Protein AF-A0AAJ0MN56-F1 (afdb_monomer_lite)

Secondary structure (DSSP, 8-state):
---HHHHHHHHHHHTSTT--HHHHHHHHHHH-TTS---HHHHHHHHHHHHHHHTTTS-HHHHHHHHHHHTT-EEEEEEPSS-TT-EEEEEEE-HHHHHHHHH-HHHHHHHHHHTT-TT-----

pLDDT: mean 82.94, std 9.8, range [51.16, 93.69]

Structure (mmCIF, N/CA/C/O backbone):
data_AF-A0AAJ0MN56-F1
#
_entry.id   AF-A0AAJ0MN56-F1
#
loop_
_atom_site.group_PDB
_atom_site.id
_atom_site.type_symbol
_atom_site.label_atom_id
_atom_site.label_alt_id
_atom_site.label_comp_id
_atom_site.label_asym_id
_atom_site.label_entity_id
_atom_site.label_seq_id
_atom_site.pdbx_PDB_ins_code
_atom_site.Cartn_x
_atom_site.Cartn_y
_atom_site.Cartn_z
_atom_site.occupancy
_atom_site.B_iso_or_equiv
_atom_site.auth_seq_id
_atom_site.auth_comp_id
_atom_site.auth_asym_id
_atom_site.auth_atom_id
_atom_site.pdbx_PDB_model_num
ATOM 1 N N . LYS A 1 1 ? 16.558 4.739 -25.122 1.00 63.81 1 LYS A N 1
ATOM 2 C CA . LYS A 1 1 ? 15.157 5.151 -24.831 1.00 63.81 1 LYS A CA 1
ATOM 3 C C . LYS A 1 1 ? 14.256 3.996 -25.261 1.00 63.81 1 LYS A C 1
ATOM 5 O O . LYS A 1 1 ? 14.382 3.575 -26.401 1.00 63.81 1 LYS A O 1
ATOM 10 N N . ILE A 1 2 ? 13.450 3.431 -24.359 1.00 76.94 2 ILE A N 1
ATOM 11 C CA . ILE A 1 2 ? 12.607 2.254 -24.650 1.00 76.94 2 ILE A CA 1
ATOM 12 C C . ILE A 1 2 ? 11.572 2.621 -25.724 1.00 76.94 2 ILE A C 1
ATOM 14 O O . ILE A 1 2 ? 11.018 3.723 -25.681 1.00 76.94 2 ILE A O 1
ATOM 18 N N . LYS A 1 3 ? 11.329 1.721 -26.687 1.00 85.38 3 LYS A N 1
ATOM 19 C CA . LYS A 1 3 ? 10.295 1.907 -27.718 1.00 85.38 3 LYS A CA 1
ATOM 20 C C . LYS A 1 3 ? 8.909 2.023 -27.071 1.00 85.38 3 LYS A C 1
ATOM 22 O O . LYS A 1 3 ? 8.611 1.341 -26.093 1.00 85.38 3 LYS A O 1
ATOM 27 N N . LEU A 1 4 ? 8.047 2.870 -27.635 1.00 86.75 4 LEU A N 1
ATOM 28 C CA . LEU A 1 4 ? 6.716 3.148 -27.079 1.00 86.75 4 LEU A CA 1
ATOM 29 C C . LEU A 1 4 ? 5.841 1.886 -26.969 1.00 86.75 4 LEU A C 1
ATOM 31 O O . LEU A 1 4 ? 5.088 1.740 -26.012 1.00 86.75 4 LEU A O 1
ATOM 35 N N . GLU A 1 5 ? 5.967 0.966 -27.922 1.00 88.31 5 GLU A N 1
ATOM 36 C CA . GLU A 1 5 ? 5.232 -0.306 -27.956 1.00 88.31 5 GLU A CA 1
ATOM 37 C C . GLU A 1 5 ? 5.578 -1.203 -26.764 1.00 88.31 5 GLU A C 1
ATOM 39 O O . GLU A 1 5 ? 4.684 -1.688 -26.071 1.00 88.31 5 GLU A O 1
ATOM 44 N N . ILE A 1 6 ? 6.871 -1.323 -26.451 1.00 86.81 6 ILE A N 1
ATOM 45 C CA . ILE A 1 6 ? 7.368 -2.069 -25.290 1.00 86.81 6 ILE A CA 1
ATOM 46 C C . ILE A 1 6 ? 6.852 -1.434 -23.995 1.00 86.81 6 ILE A C 1
ATOM 48 O O . ILE A 1 6 ? 6.374 -2.135 -23.106 1.00 86.81 6 ILE A O 1
ATOM 52 N N . PHE A 1 7 ? 6.885 -0.099 -23.897 1.00 89.06 7 PHE A N 1
ATOM 53 C CA . PHE A 1 7 ? 6.337 0.605 -22.736 1.00 89.06 7 PHE A CA 1
ATOM 54 C C . PHE A 1 7 ? 4.842 0.312 -22.544 1.00 89.06 7 PHE A C 1
ATOM 56 O O . PHE A 1 7 ? 4.423 0.007 -21.430 1.00 89.06 7 PHE A O 1
ATOM 63 N N . ARG A 1 8 ? 4.044 0.357 -23.620 1.00 90.44 8 ARG A N 1
ATOM 64 C CA . ARG A 1 8 ? 2.606 0.039 -23.571 1.00 90.44 8 ARG A CA 1
ATOM 65 C C . ARG A 1 8 ? 2.351 -1.403 -23.141 1.00 90.44 8 ARG A C 1
ATOM 67 O O . ARG A 1 8 ? 1.427 -1.638 -22.365 1.00 90.44 8 ARG A O 1
ATOM 74 N N . LYS A 1 9 ? 3.166 -2.357 -23.605 1.00 90.31 9 LYS A N 1
ATOM 75 C CA . LYS A 1 9 ? 3.069 -3.751 -23.153 1.00 90.31 9 LYS A CA 1
ATOM 76 C C . LYS A 1 9 ? 3.350 -3.853 -21.654 1.00 90.31 9 LYS A C 1
ATOM 78 O O . LYS A 1 9 ? 2.532 -4.416 -20.936 1.00 90.31 9 LYS A O 1
ATOM 83 N N . ILE A 1 10 ? 4.440 -3.246 -21.174 1.00 88.94 10 ILE A N 1
ATOM 84 C CA . ILE A 1 10 ? 4.783 -3.228 -19.743 1.00 88.94 10 ILE A CA 1
ATOM 85 C C . ILE A 1 10 ? 3.653 -2.609 -18.916 1.00 88.94 10 ILE A C 1
ATOM 87 O O . ILE A 1 10 ? 3.309 -3.163 -17.876 1.00 88.94 10 ILE A O 1
ATOM 91 N N . ASP A 1 11 ? 3.069 -1.498 -19.364 1.00 90.31 11 ASP A N 1
ATOM 92 C CA . ASP A 1 11 ? 1.966 -0.823 -18.673 1.00 90.31 11 ASP A CA 1
ATOM 93 C C . ASP A 1 11 ? 0.720 -1.708 -18.573 1.00 90.31 11 ASP A C 1
ATOM 95 O O . ASP A 1 11 ? 0.195 -1.925 -17.483 1.00 90.31 11 ASP A O 1
ATOM 99 N N . ASN A 1 12 ? 0.300 -2.317 -19.683 1.00 90.62 12 ASN A N 1
ATOM 100 C CA . ASN A 1 12 ? -0.851 -3.217 -19.689 1.00 90.62 12 ASN A CA 1
ATOM 101 C C . ASN A 1 12 ? -0.645 -4.447 -18.802 1.00 90.62 12 ASN A C 1
ATOM 103 O O . ASN A 1 12 ? -1.536 -4.781 -18.026 1.00 90.62 12 ASN A O 1
ATOM 107 N N . THR A 1 13 ? 0.523 -5.089 -18.866 1.00 89.94 13 THR A N 1
ATOM 108 C CA . THR A 1 13 ? 0.823 -6.249 -18.015 1.00 89.94 13 THR A CA 1
ATOM 109 C C . THR A 1 13 ? 0.962 -5.843 -16.543 1.00 89.94 13 THR A C 1
ATOM 111 O O . THR A 1 13 ? 0.571 -6.596 -15.657 1.00 89.94 13 THR A O 1
ATOM 114 N N . SER A 1 14 ? 1.466 -4.636 -16.256 1.00 86.38 14 SER A N 1
ATOM 115 C CA . SER A 1 14 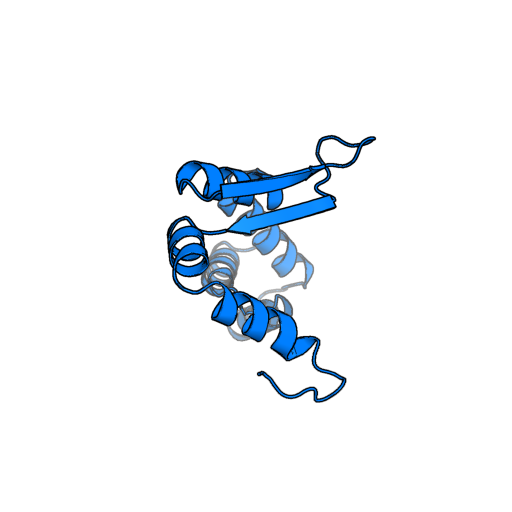? 1.633 -4.129 -14.883 1.00 86.38 14 SER A CA 1
ATOM 116 C C . SER A 1 14 ? 0.318 -3.791 -14.176 1.00 86.38 14 SER A C 1
ATOM 118 O O . SER A 1 14 ? 0.350 -3.578 -12.967 1.00 86.38 14 SER A O 1
ATOM 120 N N . LYS A 1 15 ? -0.817 -3.743 -14.888 1.00 86.00 15 LYS A N 1
ATOM 121 C CA . LYS A 1 15 ? -2.157 -3.607 -14.283 1.00 86.00 15 LYS A CA 1
ATOM 122 C C . LYS A 1 15 ? -2.581 -4.850 -13.496 1.00 86.00 15 LYS A C 1
ATOM 124 O O . LYS A 1 15 ? -3.519 -4.776 -12.714 1.00 86.00 15 LYS A O 1
ATOM 129 N N . LEU A 1 16 ? -1.922 -5.986 -13.722 1.00 86.62 16 LEU A N 1
ATOM 130 C CA . LEU A 1 16 ? -2.157 -7.220 -12.985 1.00 86.62 16 LEU A CA 1
ATOM 131 C C . LEU A 1 16 ? -1.247 -7.235 -11.751 1.00 86.62 16 LEU A C 1
ATOM 133 O O . LEU A 1 16 ? -0.037 -7.445 -11.861 1.00 86.62 16 LEU A O 1
ATOM 137 N N . ASP A 1 17 ? -1.835 -7.008 -10.574 1.00 76.31 17 ASP A N 1
ATOM 138 C CA . ASP A 1 17 ? -1.100 -6.829 -9.312 1.00 76.31 17 ASP A CA 1
ATOM 139 C C . ASP A 1 17 ? -0.260 -8.050 -8.904 1.00 76.31 17 ASP A C 1
ATOM 141 O O . ASP A 1 17 ? 0.751 -7.914 -8.213 1.00 76.31 17 ASP A O 1
ATOM 145 N N . THR A 1 18 ? -0.639 -9.242 -9.366 1.00 87.88 18 THR A N 1
ATOM 146 C CA . THR A 1 18 ? 0.033 -10.510 -9.054 1.00 87.88 18 THR A CA 1
ATOM 147 C C . THR A 1 18 ? 1.296 -10.757 -9.876 1.00 87.88 18 THR A C 1
ATOM 149 O O . THR A 1 18 ? 2.143 -11.543 -9.453 1.00 87.88 18 THR A O 1
ATOM 152 N N . ILE A 1 19 ? 1.462 -10.085 -11.021 1.00 88.81 19 ILE A N 1
ATOM 153 C CA . ILE A 1 19 ? 2.551 -10.394 -11.950 1.00 88.81 19 ILE A CA 1
ATOM 154 C C . ILE A 1 19 ? 3.868 -9.784 -11.468 1.00 88.81 19 ILE A C 1
ATOM 156 O O . ILE A 1 19 ? 4.030 -8.566 -11.284 1.00 88.81 19 ILE A O 1
ATOM 160 N N . GLN A 1 20 ? 4.878 -10.631 -11.338 1.00 87.25 20 GLN A N 1
ATOM 161 C CA . GLN A 1 20 ? 6.227 -10.232 -10.983 1.00 87.25 20 GLN A CA 1
ATOM 162 C C . GLN A 1 20 ? 6.959 -9.601 -12.166 1.00 87.25 20 GLN A C 1
ATOM 164 O O . GLN A 1 20 ? 6.751 -9.903 -13.335 1.00 87.25 20 GLN A O 1
ATOM 169 N N . ILE A 1 21 ? 7.914 -8.723 -11.870 1.00 87.31 21 ILE A N 1
ATOM 170 C CA . ILE A 1 21 ? 8.701 -8.040 -12.906 1.00 87.31 21 ILE A CA 1
ATOM 171 C C . ILE A 1 21 ? 9.506 -9.000 -13.793 1.00 87.31 21 ILE A C 1
ATOM 173 O O . ILE A 1 21 ? 9.780 -8.685 -14.950 1.00 87.31 21 ILE A O 1
ATOM 177 N N . ARG A 1 22 ? 9.876 -10.172 -13.261 1.00 86.69 22 ARG A N 1
ATOM 178 C CA . ARG A 1 22 ? 10.552 -11.228 -14.024 1.00 86.69 22 ARG A CA 1
ATOM 179 C C . ARG A 1 22 ? 9.633 -11.772 -15.115 1.00 86.69 22 ARG A C 1
ATOM 181 O O . ARG A 1 22 ? 10.062 -11.843 -16.255 1.00 86.69 22 ARG A O 1
ATOM 188 N N . GLU A 1 23 ? 8.375 -12.034 -14.781 1.00 90.12 23 GLU A N 1
ATOM 189 C CA . GLU A 1 23 ? 7.354 -12.524 -15.713 1.00 90.12 23 GLU A CA 1
ATOM 190 C C . GLU A 1 23 ? 7.038 -11.476 -16.782 1.00 90.12 23 GLU A C 1
ATOM 192 O O . GLU A 1 23 ? 7.048 -11.792 -17.966 1.00 90.12 23 GLU A O 1
ATOM 197 N N . ILE A 1 24 ? 6.891 -10.200 -16.395 1.00 88.56 24 ILE A N 1
ATOM 198 C CA . ILE A 1 24 ? 6.755 -9.093 -17.362 1.00 88.56 24 ILE A CA 1
ATOM 199 C C . ILE A 1 24 ? 7.948 -9.068 -18.321 1.00 88.56 24 ILE A C 1
ATOM 201 O O . ILE A 1 24 ? 7.776 -8.871 -19.519 1.00 88.56 24 ILE A O 1
ATOM 205 N N . SER A 1 25 ? 9.161 -9.279 -17.803 1.00 87.00 25 SER A N 1
ATOM 206 C CA . SER A 1 25 ? 10.368 -9.283 -18.633 1.00 87.00 25 SER A CA 1
ATOM 207 C C . SER A 1 25 ? 10.398 -10.461 -19.603 1.00 87.00 25 SER A C 1
ATOM 209 O O . SER A 1 25 ? 10.863 -10.290 -20.725 1.00 87.00 25 SER A O 1
ATOM 211 N N . THR A 1 26 ? 9.914 -11.633 -19.188 1.00 89.19 26 THR A N 1
ATOM 212 C CA . THR A 1 26 ? 9.775 -12.809 -20.056 1.00 89.19 26 THR A CA 1
ATOM 213 C C . THR A 1 26 ? 8.777 -12.531 -21.177 1.00 89.19 26 THR A C 1
ATOM 215 O O . THR A 1 26 ? 9.155 -12.616 -22.340 1.00 89.19 26 THR A O 1
ATOM 218 N N . ILE A 1 27 ? 7.572 -12.060 -20.837 1.00 89.25 27 ILE A N 1
ATOM 219 C CA . ILE A 1 27 ? 6.511 -11.726 -21.803 1.00 89.25 27 ILE A CA 1
ATOM 220 C C . ILE A 1 27 ? 7.005 -10.700 -22.834 1.00 89.25 27 ILE A C 1
ATOM 222 O O . ILE A 1 27 ? 6.782 -10.843 -24.031 1.00 89.25 27 ILE A O 1
ATOM 226 N N . VAL A 1 28 ? 7.715 -9.661 -22.387 1.00 88.62 28 VAL A N 1
ATOM 227 C CA . VAL A 1 28 ? 8.253 -8.635 -23.294 1.00 88.62 28 VAL A CA 1
ATOM 228 C C . VAL A 1 28 ? 9.326 -9.202 -24.231 1.00 88.62 28 VAL A C 1
ATOM 230 O O . VAL A 1 28 ? 9.392 -8.781 -25.383 1.00 88.62 28 VAL A O 1
ATOM 233 N N . ARG A 1 29 ? 10.164 -10.146 -23.784 1.00 86.88 29 ARG A N 1
ATOM 234 C CA . ARG A 1 29 ? 11.157 -10.788 -24.666 1.00 86.88 29 ARG A CA 1
ATOM 235 C C . ARG A 1 29 ? 10.510 -11.706 -25.695 1.00 86.88 29 ARG A C 1
ATOM 237 O O . ARG A 1 29 ? 10.989 -11.748 -26.822 1.00 86.88 29 ARG A O 1
ATOM 244 N N . GLU A 1 30 ? 9.460 -12.422 -25.305 1.00 89.19 30 GLU A N 1
ATOM 245 C CA . GLU A 1 30 ? 8.701 -13.299 -26.202 1.00 89.19 30 GLU A CA 1
ATOM 246 C C . GLU A 1 30 ? 7.993 -12.494 -27.297 1.00 89.19 30 GLU A C 1
ATOM 248 O O . GLU A 1 30 ? 8.099 -12.834 -28.473 1.00 89.19 30 GLU A O 1
ATOM 253 N N . ASP A 1 31 ? 7.355 -11.380 -26.931 1.00 89.44 31 ASP A N 1
ATOM 254 C CA . ASP A 1 31 ? 6.642 -10.518 -27.881 1.00 89.44 31 ASP A CA 1
ATOM 255 C C . ASP A 1 31 ? 7.581 -9.677 -28.767 1.00 89.44 31 ASP A C 1
ATOM 257 O O . ASP A 1 31 ? 7.222 -9.308 -29.886 1.00 89.44 31 ASP A O 1
ATOM 261 N N . PHE A 1 32 ? 8.779 -9.335 -28.274 1.00 88.56 32 PHE A N 1
ATOM 262 C CA . PHE A 1 32 ? 9.732 -8.455 -28.963 1.00 88.56 32 PHE A CA 1
ATOM 263 C C . PHE A 1 32 ? 11.152 -9.059 -29.030 1.00 88.56 32 PHE A C 1
ATOM 265 O O . PHE A 1 32 ? 12.102 -8.455 -28.510 1.00 88.56 32 PHE A O 1
ATOM 272 N N . PRO A 1 33 ? 11.346 -10.203 -29.717 1.00 83.69 33 PRO A N 1
ATOM 273 C CA . PRO A 1 33 ? 12.606 -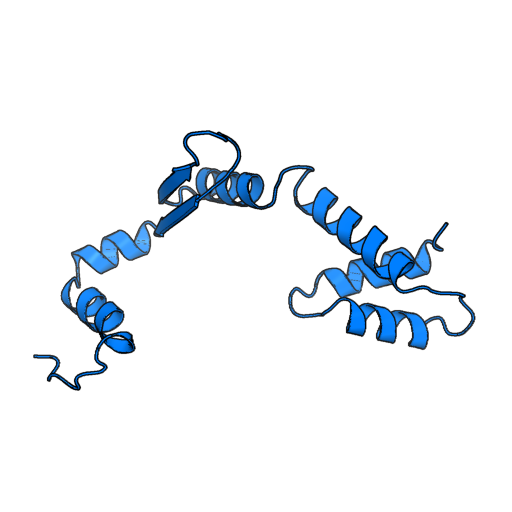10.957 -29.705 1.00 83.69 33 PRO A CA 1
ATOM 274 C C . PRO A 1 33 ? 13.774 -10.220 -30.376 1.00 83.69 33 PRO A C 1
ATOM 276 O O . PRO A 1 33 ? 14.933 -10.448 -30.047 1.00 83.69 33 PRO A O 1
ATOM 279 N N . SER A 1 34 ? 13.485 -9.297 -31.298 1.00 82.38 34 SER A N 1
ATOM 280 C CA . SER A 1 34 ? 14.485 -8.473 -31.989 1.00 82.38 34 SER A CA 1
ATOM 281 C C . SER A 1 34 ? 14.949 -7.257 -31.181 1.00 82.38 34 SER A C 1
ATOM 283 O O . SER A 1 34 ? 15.832 -6.517 -31.619 1.00 82.38 34 SER A O 1
ATOM 285 N N . SER A 1 35 ? 14.346 -7.003 -30.016 1.00 76.50 35 SER A N 1
ATOM 286 C CA . SER A 1 35 ? 14.689 -5.857 -29.181 1.00 76.50 35 SER A CA 1
ATOM 287 C C . SER A 1 35 ? 15.774 -6.210 -28.161 1.00 76.50 35 SER A C 1
ATOM 289 O O . SER A 1 35 ? 15.695 -7.212 -27.455 1.00 76.50 35 SER A O 1
ATOM 291 N N . ILE A 1 36 ? 16.798 -5.358 -28.053 1.00 76.00 36 ILE A N 1
ATOM 292 C CA . ILE A 1 36 ? 17.799 -5.460 -26.986 1.00 76.00 36 ILE A CA 1
ATOM 293 C C . ILE A 1 36 ? 17.146 -4.922 -25.710 1.00 76.00 36 ILE A C 1
ATOM 295 O O . ILE A 1 36 ? 17.060 -3.710 -25.509 1.00 76.00 36 ILE A O 1
ATOM 299 N N . TYR A 1 37 ? 16.624 -5.833 -24.890 1.00 72.69 37 TYR A N 1
ATOM 300 C CA . TYR A 1 37 ? 15.853 -5.513 -23.691 1.00 72.69 37 TYR A CA 1
ATOM 301 C C . TYR A 1 37 ? 16.563 -5.991 -22.425 1.00 72.69 37 TYR A C 1
ATOM 303 O O . TYR A 1 37 ? 16.760 -7.192 -22.213 1.00 72.69 37 TYR A O 1
ATOM 311 N N . THR A 1 38 ? 16.929 -5.050 -21.553 1.00 77.94 38 THR A N 1
ATOM 312 C CA . THR A 1 38 ? 17.563 -5.369 -20.269 1.00 77.94 38 THR A CA 1
ATOM 313 C C . THR A 1 38 ? 16.538 -5.417 -19.139 1.00 77.94 38 THR A C 1
ATOM 315 O O . THR A 1 38 ? 15.461 -4.834 -19.211 1.00 77.94 38 THR A O 1
ATOM 318 N N . ARG A 1 39 ? 16.884 -6.070 -18.023 1.00 72.75 39 ARG A N 1
ATOM 319 C CA . ARG A 1 39 ? 16.040 -6.071 -16.813 1.00 72.75 39 ARG A CA 1
ATOM 320 C C . ARG A 1 39 ? 15.753 -4.649 -16.306 1.00 72.75 39 ARG A C 1
ATOM 322 O O . ARG A 1 39 ? 14.670 -4.376 -15.793 1.00 72.75 39 ARG A O 1
ATOM 329 N N . THR A 1 40 ? 16.710 -3.738 -16.457 1.00 80.75 40 THR A N 1
ATOM 330 C CA . THR A 1 40 ? 16.575 -2.326 -16.077 1.00 80.75 40 THR A CA 1
ATOM 331 C C . THR A 1 40 ? 15.495 -1.622 -16.902 1.00 80.75 40 THR A C 1
ATOM 333 O O . THR A 1 40 ? 14.759 -0.784 -16.372 1.00 80.75 40 THR A O 1
ATOM 336 N N . ASP A 1 41 ? 15.333 -2.024 -18.165 1.00 81.62 41 ASP A N 1
ATOM 337 C CA . ASP A 1 41 ? 14.290 -1.520 -19.056 1.00 81.62 41 ASP A CA 1
ATOM 338 C C . ASP A 1 41 ? 12.885 -2.009 -18.675 1.00 81.62 41 ASP A C 1
ATOM 340 O O . ASP A 1 41 ? 11.900 -1.404 -19.084 1.00 81.62 41 ASP A O 1
ATOM 344 N N . SER A 1 42 ? 12.752 -3.044 -17.844 1.00 80.94 42 SER A N 1
ATOM 345 C CA . SER A 1 42 ? 11.475 -3.429 -17.221 1.00 80.94 42 SER A CA 1
ATOM 346 C C . SER A 1 42 ? 11.212 -2.631 -15.950 1.00 80.94 42 SER A C 1
ATOM 348 O O . SER A 1 42 ? 10.120 -2.096 -15.737 1.00 80.94 42 SER A O 1
ATOM 350 N N . TYR A 1 43 ? 12.223 -2.570 -15.082 1.00 84.56 43 TYR A N 1
ATOM 351 C CA . TYR A 1 43 ? 12.102 -1.994 -13.745 1.00 84.56 43 TYR A CA 1
ATOM 352 C C . TYR A 1 43 ? 11.795 -0.496 -13.789 1.00 84.56 43 TYR A C 1
ATOM 354 O O . TYR A 1 43 ? 10.880 -0.041 -13.101 1.00 84.56 43 TYR A O 1
ATOM 362 N N . ASN A 1 44 ? 12.515 0.263 -14.619 1.00 87.31 44 ASN A N 1
ATOM 363 C CA . ASN A 1 44 ? 12.386 1.719 -14.669 1.00 87.31 44 ASN A CA 1
ATOM 364 C C . ASN A 1 44 ? 10.992 2.179 -15.142 1.00 87.31 44 ASN A C 1
ATOM 366 O O . ASN A 1 44 ? 10.390 3.023 -14.472 1.00 87.31 44 ASN A O 1
ATOM 370 N N . PRO A 1 45 ? 10.421 1.637 -16.238 1.00 88.25 45 PRO A N 1
ATOM 371 C CA . PRO A 1 45 ? 9.037 1.914 -16.609 1.00 88.25 45 PRO A CA 1
ATOM 372 C C . PRO A 1 45 ? 8.029 1.527 -15.539 1.00 88.25 45 PRO A C 1
ATOM 374 O O . PRO A 1 45 ? 7.178 2.350 -15.215 1.00 88.25 45 PRO A O 1
ATOM 377 N N . ARG A 1 46 ? 8.134 0.327 -14.948 1.00 86.06 46 ARG A N 1
ATOM 378 C CA . ARG A 1 46 ? 7.177 -0.113 -13.921 1.00 86.06 46 ARG A CA 1
ATOM 379 C C . ARG A 1 46 ? 7.219 0.788 -12.690 1.00 86.06 46 ARG A C 1
ATOM 381 O O . ARG A 1 46 ? 6.170 1.146 -12.161 1.00 86.06 46 ARG A O 1
ATOM 388 N N . ALA A 1 47 ? 8.409 1.210 -12.266 1.00 85.94 47 ALA A N 1
ATOM 389 C CA . ALA A 1 47 ? 8.564 2.179 -11.186 1.00 85.94 47 ALA A CA 1
ATOM 390 C C . ALA A 1 47 ? 7.901 3.522 -11.536 1.00 85.94 47 ALA A C 1
ATOM 392 O O . ALA A 1 47 ? 7.136 4.054 -10.734 1.00 85.94 47 ALA A O 1
ATOM 393 N N . ARG A 1 48 ? 8.117 4.039 -12.754 1.00 86.88 48 ARG A N 1
ATOM 394 C CA . ARG A 1 48 ? 7.466 5.274 -13.230 1.00 86.88 48 ARG A CA 1
ATOM 395 C C . ARG A 1 48 ? 5.943 5.157 -13.279 1.00 86.88 48 ARG A C 1
ATOM 397 O O . ARG A 1 48 ? 5.263 6.079 -12.840 1.00 86.88 48 ARG A O 1
ATOM 404 N N . ILE A 1 49 ? 5.415 4.038 -13.775 1.00 87.06 49 ILE A N 1
ATOM 405 C CA . ILE A 1 49 ? 3.973 3.752 -13.801 1.00 87.06 49 ILE A CA 1
ATOM 406 C C . ILE A 1 49 ? 3.423 3.744 -12.373 1.00 87.06 49 ILE A C 1
ATOM 408 O O . ILE A 1 49 ? 2.448 4.433 -12.090 1.00 87.06 49 ILE A O 1
ATOM 412 N N . ARG A 1 50 ? 4.098 3.060 -11.441 1.00 83.75 50 ARG A N 1
ATOM 413 C CA . ARG A 1 50 ? 3.705 3.037 -10.027 1.00 83.75 50 ARG A CA 1
ATOM 414 C C . ARG A 1 50 ? 3.689 4.439 -9.410 1.00 83.75 50 ARG A C 1
ATOM 416 O O . ARG A 1 50 ? 2.710 4.793 -8.767 1.00 83.75 50 ARG A O 1
ATOM 423 N N . HIS A 1 51 ? 4.724 5.250 -9.628 1.00 83.75 51 HIS A N 1
ATOM 424 C CA . HIS A 1 51 ? 4.757 6.633 -9.136 1.00 83.75 51 HIS A CA 1
ATOM 425 C C . HIS A 1 51 ? 3.629 7.490 -9.717 1.00 83.75 51 HIS A C 1
ATOM 427 O O . HIS A 1 51 ? 2.986 8.238 -8.978 1.00 83.75 51 HIS A O 1
ATOM 433 N N . ARG A 1 52 ? 3.352 7.344 -11.018 1.00 85.62 52 ARG A N 1
ATOM 434 C CA . ARG A 1 52 ? 2.247 8.040 -11.683 1.00 85.62 52 ARG A CA 1
ATOM 435 C C . ARG A 1 52 ? 0.897 7.638 -11.092 1.00 85.62 52 ARG A C 1
ATOM 437 O O . ARG A 1 52 ? 0.098 8.514 -10.787 1.00 85.62 52 ARG A O 1
ATOM 444 N N . ASN A 1 53 ? 0.671 6.343 -10.878 1.00 83.81 53 ASN A N 1
ATOM 445 C CA . ASN A 1 53 ? -0.575 5.821 -10.307 1.00 83.81 53 ASN A CA 1
ATOM 446 C C . ASN A 1 53 ? -0.796 6.292 -8.862 1.00 83.81 53 ASN A C 1
ATOM 448 O O . ASN A 1 53 ? -1.931 6.458 -8.431 1.00 83.81 53 ASN A O 1
ATOM 452 N N . LEU A 1 54 ? 0.284 6.554 -8.122 1.00 84.62 54 LEU A N 1
ATOM 453 C CA . LEU A 1 54 ? 0.240 7.113 -6.768 1.00 84.62 54 LEU A CA 1
ATOM 454 C C . LEU A 1 54 ? 0.175 8.655 -6.754 1.00 84.62 54 LEU A C 1
ATOM 456 O O . LEU A 1 54 ? 0.316 9.275 -5.696 1.00 84.62 54 LEU A O 1
ATOM 460 N N . ASN A 1 55 ? -0.024 9.309 -7.906 1.00 83.25 55 ASN A N 1
ATOM 461 C CA . ASN A 1 55 ? -0.025 10.770 -8.046 1.00 83.25 55 ASN A CA 1
ATOM 462 C C . ASN A 1 55 ? 1.220 11.425 -7.416 1.00 83.25 55 ASN A C 1
ATOM 464 O O . ASN A 1 55 ? 1.105 12.419 -6.698 1.00 83.25 55 ASN A O 1
ATOM 468 N N . ASN A 1 56 ? 2.397 10.826 -7.625 1.00 80.38 56 ASN A N 1
ATOM 469 C CA . ASN A 1 56 ? 3.679 11.238 -7.036 1.00 80.38 56 ASN A CA 1
ATOM 470 C C . ASN A 1 56 ? 3.723 11.249 -5.495 1.00 80.38 56 ASN A C 1
ATOM 472 O O . ASN A 1 56 ? 4.652 11.803 -4.915 1.00 80.38 56 ASN A O 1
ATOM 476 N N . ASN A 1 57 ? 2.759 10.625 -4.816 1.00 82.81 57 ASN A N 1
ATOM 477 C CA . ASN A 1 57 ? 2.807 10.434 -3.370 1.00 82.81 57 ASN A CA 1
ATOM 478 C C . ASN A 1 57 ? 3.518 9.117 -3.036 1.00 82.81 57 ASN A C 1
ATOM 480 O O . ASN A 1 57 ? 3.598 8.193 -3.852 1.00 82.81 57 ASN A O 1
ATOM 484 N N . THR A 1 58 ? 3.987 8.996 -1.796 1.00 83.44 58 THR A N 1
ATOM 485 C CA . THR A 1 58 ? 4.409 7.699 -1.264 1.00 83.44 58 THR A CA 1
ATOM 486 C C . THR A 1 58 ? 3.207 6.741 -1.209 1.00 83.44 58 THR A C 1
ATOM 488 O O . THR A 1 58 ? 2.056 7.188 -1.087 1.00 83.44 58 THR A O 1
ATOM 491 N N . PRO A 1 59 ? 3.428 5.413 -1.283 1.00 84.25 59 PRO A N 1
ATOM 492 C CA . PRO A 1 59 ? 2.354 4.434 -1.110 1.00 84.25 59 PRO A CA 1
ATOM 493 C C . PRO A 1 59 ? 1.570 4.659 0.188 1.00 84.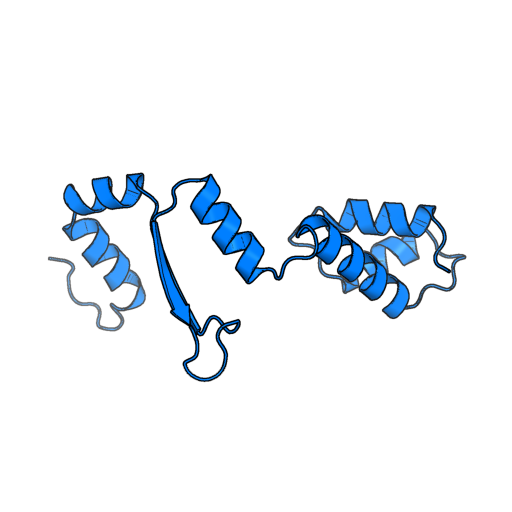25 59 PRO A C 1
ATOM 495 O O . PRO A 1 59 ? 0.344 4.624 0.179 1.00 84.25 59 PRO A O 1
ATOM 498 N N . THR A 1 60 ? 2.274 4.987 1.274 1.00 87.12 60 THR A N 1
ATOM 499 C CA . THR A 1 60 ? 1.689 5.306 2.580 1.00 87.12 60 THR A CA 1
ATOM 500 C C . THR A 1 60 ? 0.765 6.517 2.515 1.00 87.12 60 THR A C 1
ATOM 502 O O . THR A 1 60 ? -0.389 6.428 2.924 1.00 87.12 60 THR A O 1
ATOM 505 N N . ASN A 1 61 ? 1.220 7.633 1.942 1.00 86.94 61 ASN A N 1
ATOM 506 C CA . ASN A 1 61 ? 0.388 8.832 1.823 1.00 86.94 61 ASN A CA 1
ATOM 507 C C . ASN A 1 61 ? -0.828 8.592 0.924 1.00 86.94 61 ASN A C 1
ATOM 509 O O . ASN A 1 61 ? -1.910 9.110 1.198 1.00 86.94 61 ASN A O 1
ATOM 513 N N . THR A 1 62 ? -0.673 7.777 -0.122 1.00 89.62 62 THR A N 1
ATOM 514 C CA . THR A 1 62 ? -1.786 7.390 -0.999 1.00 89.62 62 THR A CA 1
ATOM 515 C C . THR A 1 62 ? -2.808 6.528 -0.261 1.00 89.62 62 THR A C 1
ATOM 517 O O . THR A 1 62 ? -4.008 6.769 -0.384 1.00 89.62 62 THR A O 1
ATOM 520 N N . LEU A 1 63 ? -2.351 5.574 0.556 1.00 88.81 63 LEU A N 1
ATOM 521 C CA . LEU A 1 63 ? -3.215 4.743 1.394 1.00 88.81 63 LEU A CA 1
ATOM 522 C C . LEU A 1 63 ? -4.005 5.593 2.397 1.00 88.81 63 LEU A C 1
ATOM 524 O O . LEU A 1 63 ? -5.224 5.472 2.478 1.00 88.81 63 LEU A O 1
ATOM 528 N N . ILE A 1 64 ? -3.332 6.500 3.106 1.00 90.62 64 ILE A N 1
ATOM 529 C CA . ILE A 1 64 ? -3.977 7.398 4.072 1.00 90.62 64 ILE A CA 1
ATOM 530 C C . ILE A 1 64 ? -4.982 8.334 3.383 1.00 90.62 64 ILE A C 1
ATOM 532 O O . ILE A 1 64 ? -6.095 8.509 3.879 1.00 90.62 64 ILE A O 1
ATOM 536 N N . LYS A 1 65 ? -4.643 8.885 2.208 1.00 90.88 65 LYS A N 1
ATOM 537 C CA . LYS A 1 65 ? -5.600 9.643 1.381 1.00 90.88 65 LYS A CA 1
ATOM 538 C C . LYS A 1 65 ? -6.819 8.798 1.017 1.00 90.88 65 LYS A C 1
ATOM 540 O O . LYS A 1 65 ? -7.937 9.285 1.128 1.00 90.88 65 LYS A O 1
ATOM 545 N N . SER A 1 66 ? -6.618 7.541 0.623 1.00 90.75 66 SER A N 1
ATOM 546 C CA . SER A 1 66 ? -7.720 6.623 0.324 1.00 90.75 66 SER A CA 1
ATOM 547 C C . SER A 1 66 ? -8.613 6.395 1.546 1.00 90.75 66 SER A C 1
ATOM 549 O O . SER A 1 66 ? -9.834 6.440 1.424 1.00 90.75 66 SER A O 1
ATOM 551 N N . PHE A 1 67 ? -8.036 6.228 2.737 1.00 92.19 67 PHE A N 1
ATOM 552 C CA . PHE A 1 67 ? -8.819 6.080 3.966 1.00 92.19 67 PHE A CA 1
ATOM 553 C C . PHE A 1 67 ? -9.653 7.320 4.277 1.00 92.19 67 PHE A C 1
ATOM 555 O O . PHE A 1 67 ? -10.843 7.187 4.553 1.00 92.19 67 PHE A O 1
ATOM 562 N N . ASN A 1 68 ? -9.061 8.511 4.158 1.00 90.94 68 ASN A N 1
ATOM 563 C CA . ASN A 1 68 ? -9.777 9.771 4.350 1.00 90.94 68 ASN A CA 1
ATOM 564 C C . ASN A 1 68 ? -10.928 9.920 3.342 1.00 90.94 68 ASN A C 1
ATOM 566 O O . ASN A 1 68 ? -12.043 10.242 3.733 1.00 90.94 68 ASN A O 1
ATOM 570 N N . ASN A 1 69 ? -10.684 9.623 2.061 1.00 92.31 69 ASN A N 1
ATOM 571 C CA . ASN A 1 69 ? -11.700 9.734 1.010 1.00 92.31 69 ASN A CA 1
ATOM 572 C C . ASN A 1 69 ? -12.862 8.745 1.195 1.00 92.31 69 ASN A C 1
ATOM 574 O O . ASN A 1 69 ? -13.991 9.052 0.827 1.00 92.31 69 ASN A O 1
ATOM 578 N N . ASN A 1 70 ? -12.588 7.564 1.753 1.00 89.88 70 ASN A N 1
ATOM 579 C CA . ASN A 1 70 ? -13.578 6.507 1.964 1.00 89.88 70 ASN A CA 1
ATOM 580 C C . ASN A 1 70 ? -14.147 6.481 3.395 1.00 89.88 70 ASN A C 1
ATOM 582 O O . ASN A 1 70 ? -14.837 5.528 3.754 1.00 89.88 70 ASN A O 1
ATOM 586 N N . ASN A 1 71 ? -13.853 7.488 4.229 1.00 88.62 71 ASN A N 1
ATOM 587 C CA . ASN A 1 71 ? -14.255 7.544 5.642 1.00 88.62 71 ASN A CA 1
ATOM 588 C C . ASN A 1 71 ? -13.891 6.276 6.445 1.00 88.62 71 ASN A C 1
ATOM 590 O O . ASN A 1 71 ? -14.616 5.852 7.351 1.00 88.62 71 ASN A O 1
ATOM 594 N N . ILE A 1 72 ? -12.757 5.655 6.113 1.00 90.69 72 ILE A N 1
ATOM 595 C CA . ILE A 1 72 ? -12.226 4.508 6.852 1.00 90.69 72 ILE A CA 1
ATOM 596 C C . ILE A 1 72 ? -11.582 5.035 8.130 1.00 90.69 72 ILE A C 1
ATOM 598 O O . ILE A 1 72 ? -10.767 5.957 8.095 1.00 90.69 72 ILE A O 1
ATOM 602 N N . LYS A 1 73 ? -11.930 4.436 9.271 1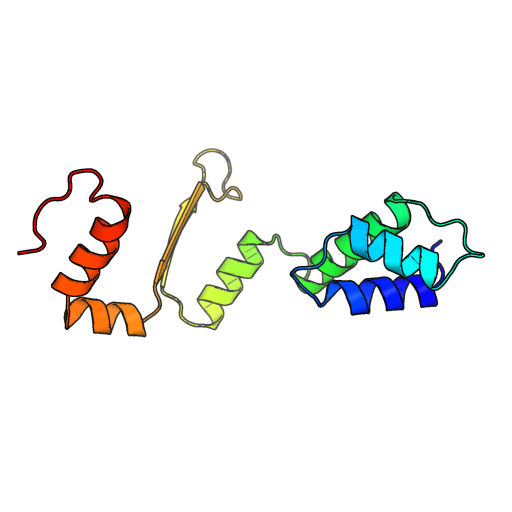.00 89.81 73 LYS A N 1
ATOM 603 C CA . LYS A 1 73 ? -11.332 4.804 10.555 1.00 89.81 73 LYS A CA 1
ATOM 604 C C . LYS A 1 73 ? -9.977 4.131 10.695 1.00 89.81 73 LYS A C 1
ATOM 606 O O . LYS A 1 73 ? -9.861 2.923 10.497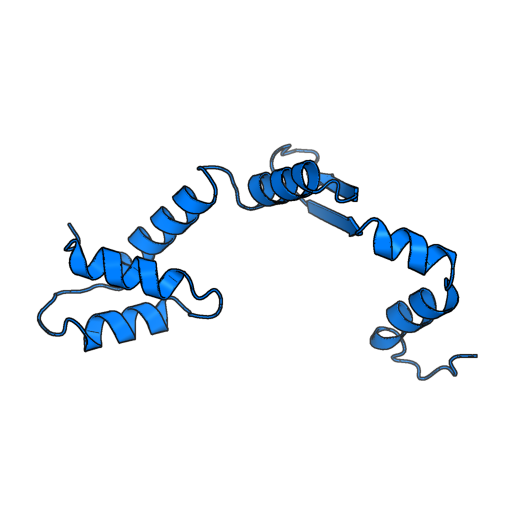 1.00 89.81 73 LYS A O 1
ATOM 611 N N . TYR A 1 74 ? -8.967 4.903 11.078 1.00 92.94 74 TYR A N 1
ATOM 612 C CA . TYR A 1 74 ? -7.628 4.388 11.317 1.00 92.94 74 TYR A CA 1
ATOM 613 C C . TYR A 1 74 ? -6.903 5.154 12.421 1.00 92.94 74 TYR A C 1
ATOM 615 O O . TYR A 1 74 ? -7.197 6.313 12.707 1.00 92.94 74 TYR A O 1
ATOM 623 N N . ILE A 1 75 ? -5.925 4.480 13.013 1.00 92.44 75 ILE A N 1
ATOM 624 C CA . ILE A 1 75 ? -4.940 5.015 13.942 1.00 92.44 75 ILE A CA 1
ATOM 625 C C . ILE A 1 75 ? -3.574 4.698 13.343 1.00 92.44 75 ILE A C 1
ATOM 627 O O . ILE A 1 75 ? -3.290 3.553 12.984 1.00 92.44 75 ILE A O 1
ATOM 631 N N . LYS A 1 76 ? -2.728 5.719 13.221 1.00 92.62 76 LYS A N 1
ATOM 632 C CA . LYS A 1 76 ? -1.356 5.579 12.732 1.00 92.62 76 LYS A CA 1
ATOM 633 C C . LYS A 1 76 ? -0.362 5.838 13.857 1.00 92.62 76 LYS A C 1
ATOM 635 O O . LYS A 1 76 ? -0.531 6.781 14.625 1.00 92.62 76 LYS A O 1
ATOM 640 N N . LYS A 1 77 ? 0.689 5.027 13.912 1.00 93.69 77 LYS A N 1
ATOM 641 C CA . LYS A 1 77 ? 1.888 5.264 14.714 1.00 93.69 77 LYS A CA 1
ATOM 642 C C . LYS A 1 77 ? 2.976 5.768 13.775 1.00 93.69 77 LYS A C 1
ATOM 644 O O . LYS A 1 77 ? 3.334 5.063 12.834 1.00 93.69 77 LYS A O 1
ATOM 649 N N . ILE A 1 78 ? 3.460 6.977 14.015 1.00 91.38 78 ILE A N 1
ATOM 650 C CA . ILE A 1 78 ? 4.555 7.597 13.260 1.00 91.38 78 ILE A CA 1
ATOM 651 C C . ILE A 1 78 ? 5.822 7.510 14.116 1.00 91.38 78 ILE A C 1
ATOM 653 O O . ILE A 1 78 ? 5.728 7.372 15.339 1.00 91.38 78 ILE A O 1
ATOM 657 N N . ASP A 1 79 ? 6.981 7.497 13.470 1.00 91.94 79 ASP A N 1
ATOM 658 C CA . ASP A 1 79 ? 8.267 7.615 14.145 1.00 91.94 79 ASP A CA 1
ATOM 659 C C . ASP A 1 79 ? 8.381 8.958 14.887 1.00 91.94 79 ASP A C 1
ATOM 661 O O . ASP A 1 79 ? 7.805 9.961 14.471 1.00 91.94 79 ASP A O 1
ATOM 665 N N . LEU A 1 80 ? 9.085 8.967 16.018 1.00 90.44 80 LEU A N 1
ATOM 666 C CA . LEU A 1 80 ? 9.299 10.185 16.804 1.00 90.44 80 LEU A CA 1
ATOM 667 C C . LEU A 1 80 ? 10.371 11.077 16.171 1.00 90.44 80 LEU A C 1
ATOM 669 O O . LEU A 1 80 ? 10.330 12.293 16.345 1.00 90.44 80 LEU A O 1
ATOM 673 N N . GLU A 1 81 ? 11.316 10.474 15.448 1.00 92.31 81 GLU A N 1
ATOM 674 C CA . GLU A 1 81 ? 12.431 11.183 14.811 1.00 92.31 81 GLU A CA 1
ATOM 675 C C . GLU A 1 81 ? 12.139 11.538 13.344 1.00 92.31 81 GLU A C 1
ATOM 677 O O . GLU A 1 81 ? 12.675 12.515 12.825 1.00 92.31 81 GLU A O 1
ATOM 682 N N . ASP A 1 82 ? 11.253 10.783 12.683 1.00 85.75 82 ASP A N 1
ATOM 683 C CA . ASP A 1 82 ? 10.874 10.971 11.280 1.00 85.75 82 ASP A CA 1
ATOM 684 C C . ASP A 1 82 ? 9.345 10.980 11.102 1.00 85.75 82 ASP A C 1
ATOM 686 O O . ASP A 1 82 ? 8.674 9.945 11.056 1.00 85.75 82 ASP A O 1
ATOM 690 N N . ASN A 1 83 ? 8.793 12.182 10.923 1.00 79.75 83 ASN A N 1
ATOM 691 C CA . ASN A 1 83 ? 7.354 12.400 10.763 1.00 79.75 83 ASN A CA 1
ATOM 692 C C . ASN A 1 83 ? 6.760 11.798 9.474 1.00 79.75 83 ASN A C 1
ATOM 694 O O . ASN A 1 83 ? 5.532 11.717 9.345 1.00 79.75 83 ASN A O 1
ATOM 698 N N . GLU A 1 84 ? 7.589 11.377 8.516 1.00 80.00 84 GLU A N 1
ATOM 699 C CA . GLU A 1 84 ? 7.137 10.723 7.284 1.00 80.00 84 GLU A CA 1
ATOM 700 C C . GLU A 1 84 ? 7.133 9.191 7.393 1.00 80.00 84 GLU A C 1
ATOM 702 O O . GLU A 1 84 ? 6.519 8.496 6.570 1.00 80.00 84 GLU A O 1
ATOM 707 N N . ARG A 1 85 ? 7.762 8.641 8.436 1.00 83.81 85 ARG A N 1
ATOM 708 C CA . ARG A 1 85 ? 7.914 7.201 8.625 1.00 83.81 85 ARG A CA 1
ATOM 709 C C . ARG A 1 85 ? 6.772 6.615 9.451 1.00 83.81 85 ARG A C 1
ATOM 711 O O . ARG A 1 85 ? 6.669 6.780 10.662 1.00 83.81 85 ARG A O 1
ATOM 718 N N . LEU A 1 86 ? 5.910 5.854 8.781 1.00 88.12 86 LEU A N 1
ATOM 719 C CA . LEU A 1 86 ? 4.839 5.088 9.416 1.00 88.12 86 LEU A CA 1
ATOM 720 C C . LEU A 1 86 ? 5.398 3.806 10.057 1.00 88.12 86 LEU A C 1
ATOM 722 O O . LEU A 1 86 ? 5.895 2.928 9.355 1.00 88.12 86 LEU A O 1
ATOM 726 N N . LEU A 1 87 ? 5.259 3.680 11.376 1.00 91.12 87 LEU A N 1
ATOM 727 C CA . LEU A 1 87 ? 5.668 2.501 12.149 1.00 91.12 87 LEU A CA 1
ATOM 728 C C . LEU A 1 87 ? 4.547 1.472 12.319 1.00 91.12 87 LEU A C 1
ATOM 730 O O . LEU A 1 87 ? 4.815 0.289 12.504 1.00 91.12 87 LEU A O 1
ATOM 734 N N . GLY A 1 88 ? 3.288 1.907 12.292 1.00 90.56 88 GLY A N 1
ATOM 735 C CA . GLY A 1 88 ? 2.150 1.013 12.472 1.00 90.56 88 GLY A CA 1
ATOM 736 C C . GLY A 1 88 ? 0.842 1.646 12.031 1.00 90.56 88 GLY A C 1
ATOM 737 O O . GLY A 1 88 ? 0.662 2.859 12.130 1.00 90.56 88 GLY A O 1
ATOM 738 N N . LEU A 1 89 ? -0.076 0.817 11.544 1.00 92.69 89 LEU A N 1
ATOM 739 C CA . LEU A 1 89 ? -1.389 1.239 11.078 1.00 92.69 89 LEU A CA 1
ATOM 740 C C . LEU A 1 89 ? -2.432 0.234 11.545 1.00 92.69 89 LEU A C 1
ATOM 742 O O . LEU A 1 89 ? -2.372 -0.940 11.189 1.00 92.69 89 LEU A O 1
ATOM 746 N N . ILE A 1 90 ? -3.393 0.718 12.319 1.00 91.25 90 ILE A N 1
ATOM 747 C CA . ILE A 1 90 ? -4.593 -0.024 12.693 1.00 91.25 90 ILE A CA 1
ATOM 748 C C . ILE A 1 90 ? -5.746 0.662 11.983 1.00 91.25 90 ILE A C 1
ATOM 750 O O . ILE A 1 90 ? -5.877 1.880 12.060 1.00 91.25 90 ILE A O 1
ATOM 754 N N . PHE A 1 91 ? -6.581 -0.093 11.287 1.00 92.25 91 PHE A N 1
ATOM 755 C CA . PHE A 1 91 ? -7.756 0.454 10.625 1.00 92.25 91 PHE A CA 1
ATOM 756 C C . PHE A 1 91 ? -8.916 -0.521 10.716 1.00 92.25 91 PHE A C 1
ATOM 758 O O . PHE A 1 91 ? -8.733 -1.716 10.940 1.00 92.25 91 PHE A O 1
ATOM 765 N N . THR A 1 92 ? -10.122 0.005 10.565 1.00 87.12 92 THR A N 1
ATOM 766 C CA . THR A 1 92 ? -11.338 -0.799 10.536 1.00 87.12 92 THR A CA 1
ATOM 767 C C . THR A 1 92 ? -12.388 -0.110 9.678 1.00 87.12 92 THR A C 1
ATOM 769 O O . THR A 1 92 ? -12.435 1.123 9.588 1.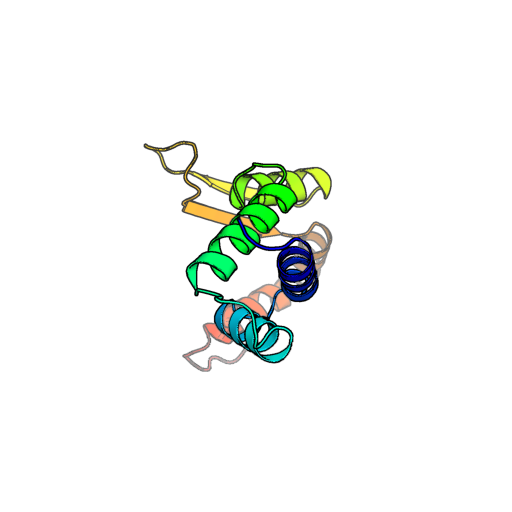00 87.12 92 THR A O 1
ATOM 772 N N . PHE A 1 93 ? -13.241 -0.902 9.034 1.00 86.25 93 PHE A N 1
ATOM 773 C CA . PHE A 1 93 ? -14.371 -0.349 8.300 1.00 86.25 93 PHE A CA 1
ATOM 774 C C . PHE A 1 93 ? -15.535 -0.093 9.266 1.00 86.25 93 PHE A C 1
ATOM 776 O O . PHE A 1 93 ? -15.758 -0.888 10.184 1.00 86.25 93 PHE A O 1
ATOM 783 N N . PRO A 1 94 ? -16.323 0.978 9.061 1.00 82.44 94 PRO A N 1
ATOM 784 C CA . PRO A 1 94 ? -17.461 1.291 9.927 1.00 82.44 94 PRO A CA 1
ATOM 785 C C . PRO A 1 94 ? -18.448 0.129 10.107 1.00 82.44 94 PRO A C 1
ATOM 787 O O . PRO A 1 94 ? -18.970 -0.080 11.200 1.00 82.44 94 PRO A O 1
ATOM 790 N N . THR A 1 95 ? -18.658 -0.667 9.059 1.00 84.88 95 THR A N 1
ATOM 791 C CA . THR A 1 95 ? -19.502 -1.869 9.086 1.00 84.88 95 THR A CA 1
ATOM 792 C C . THR A 1 95 ? -18.993 -2.914 10.078 1.00 84.88 95 THR A C 1
ATOM 794 O O . THR A 1 95 ? -19.780 -3.435 10.865 1.00 84.88 95 THR A O 1
ATOM 797 N N . TYR A 1 96 ? -17.682 -3.165 10.118 1.00 82.81 96 TYR A N 1
ATOM 798 C CA . TYR A 1 96 ? -17.087 -4.107 11.067 1.00 82.81 96 TYR A CA 1
ATOM 799 C C . TYR A 1 96 ? -17.156 -3.613 12.508 1.00 82.81 96 TYR A C 1
ATOM 801 O O . TYR A 1 96 ? -17.336 -4.434 13.396 1.00 82.81 96 TYR A O 1
ATOM 809 N N . ILE A 1 97 ? -17.093 -2.300 12.760 1.00 83.19 97 ILE A N 1
ATOM 810 C CA . ILE A 1 97 ? -17.329 -1.762 14.113 1.00 83.19 97 ILE A CA 1
ATOM 811 C C . ILE A 1 97 ? -18.748 -2.100 14.587 1.00 83.19 97 ILE A C 1
ATOM 813 O O . ILE A 1 97 ? -18.945 -2.453 15.747 1.00 83.19 97 ILE A O 1
ATOM 817 N N . ASN A 1 98 ? -19.743 -2.002 13.706 1.00 85.00 98 ASN A N 1
ATOM 818 C CA . ASN A 1 98 ? -21.120 -2.330 14.071 1.00 85.00 98 ASN A CA 1
ATOM 819 C C . ASN A 1 98 ? -21.283 -3.831 14.326 1.00 85.00 98 ASN A C 1
ATOM 821 O O . ASN A 1 98 ? -21.841 -4.209 15.350 1.00 85.00 98 ASN A O 1
ATOM 825 N N . ILE A 1 99 ? -20.734 -4.677 13.451 1.00 86.31 99 ILE A N 1
ATOM 826 C CA . ILE A 1 99 ? -20.748 -6.136 13.632 1.00 86.31 99 ILE A CA 1
ATOM 827 C C . ILE A 1 99 ? -20.035 -6.523 14.934 1.00 86.31 99 ILE A C 1
ATOM 829 O O . ILE A 1 99 ? -20.574 -7.309 15.703 1.00 86.31 99 ILE A O 1
ATOM 833 N N . ALA A 1 100 ? -18.886 -5.908 15.231 1.00 84.62 100 ALA A N 1
ATOM 834 C CA . ALA A 1 100 ? -18.132 -6.109 16.468 1.00 84.62 100 ALA A CA 1
ATOM 835 C C . ALA A 1 100 ? -18.949 -5.834 17.729 1.00 84.62 100 ALA A C 1
ATOM 837 O O . ALA A 1 100 ? -18.800 -6.524 18.730 1.00 84.62 100 ALA A O 1
ATOM 838 N N . ARG A 1 101 ? -19.797 -4.802 17.686 1.00 84.94 101 ARG A N 1
ATOM 839 C CA . ARG A 1 101 ? -20.661 -4.434 18.811 1.00 84.94 101 ARG A CA 1
ATOM 840 C C . ARG A 1 101 ? -21.830 -5.393 18.992 1.00 84.94 101 ARG A C 1
ATOM 842 O O . ARG A 1 101 ? -22.301 -5.529 20.113 1.00 84.94 101 ARG A O 1
ATOM 849 N N . ILE A 1 102 ? -22.315 -5.994 17.906 1.00 91.06 102 ILE A N 1
ATOM 850 C CA . ILE A 1 102 ? -23.439 -6.939 17.937 1.00 91.06 102 ILE A CA 1
ATOM 851 C C . ILE A 1 102 ? -22.952 -8.339 18.335 1.00 91.06 102 ILE A C 1
ATOM 853 O O . ILE A 1 102 ? -23.641 -9.023 19.081 1.00 91.06 102 ILE A O 1
ATOM 857 N N . PHE A 1 103 ? -21.770 -8.744 17.864 1.00 87.38 103 PHE A N 1
ATOM 858 C CA . PHE A 1 103 ? -21.203 -10.081 18.062 1.00 87.38 103 PHE A CA 1
ATOM 859 C C . PHE A 1 103 ? -19.754 -10.013 18.578 1.00 87.38 103 PHE A C 1
ATOM 861 O O . PHE A 1 103 ? -18.817 -10.383 17.855 1.00 87.38 103 PHE A O 1
ATOM 868 N N . PRO A 1 104 ? -19.527 -9.511 19.804 1.00 83.25 104 PRO A N 1
ATOM 869 C CA . PRO A 1 104 ? -18.180 -9.401 20.362 1.00 83.25 104 PRO A CA 1
ATOM 870 C C . PRO A 1 104 ? -17.489 -10.767 20.505 1.00 83.25 104 PRO A C 1
ATOM 872 O O . PRO A 1 104 ? -16.279 -10.868 20.287 1.00 83.25 104 PRO A O 1
ATOM 875 N N . GLU A 1 105 ? -18.243 -11.832 20.785 1.00 81.44 105 GLU A N 1
ATOM 876 C CA . GLU A 1 105 ? -17.734 -13.196 20.954 1.00 81.44 105 GLU A CA 1
ATOM 877 C C . GLU A 1 105 ? -17.101 -13.722 19.662 1.00 81.44 105 GLU A C 1
ATOM 879 O O . GLU A 1 105 ? -16.026 -14.316 19.691 1.00 81.44 105 GLU A O 1
ATOM 884 N N . VAL A 1 106 ? -17.708 -13.433 18.506 1.00 76.50 106 VAL A N 1
ATOM 885 C CA . VAL A 1 106 ? -17.211 -13.879 17.192 1.00 76.50 106 VAL A CA 1
ATOM 886 C C . VAL A 1 106 ? -15.855 -13.254 16.874 1.00 76.50 106 VAL A C 1
ATOM 888 O O . VAL A 1 106 ? -14.973 -13.922 16.333 1.00 76.50 106 VAL A O 1
ATOM 891 N N . ILE A 1 107 ? -15.655 -11.985 17.238 1.00 75.38 107 ILE A N 1
ATOM 892 C CA . ILE A 1 107 ? -14.363 -11.314 17.060 1.00 75.38 107 ILE A CA 1
ATOM 893 C C . ILE A 1 107 ? -13.310 -11.916 17.980 1.00 75.38 107 ILE A C 1
ATOM 895 O O . ILE A 1 107 ? -12.184 -12.142 17.538 1.00 75.38 107 ILE A O 1
ATOM 899 N N . ILE A 1 108 ? -13.655 -12.188 19.238 1.00 68.62 108 ILE A N 1
ATOM 900 C CA . ILE A 1 108 ? -12.736 -12.822 20.186 1.00 68.62 108 ILE A CA 1
ATOM 901 C C . ILE A 1 108 ? -12.333 -14.206 19.666 1.00 68.62 108 ILE A C 1
ATOM 903 O O . ILE A 1 108 ? -11.142 -14.476 19.545 1.00 68.62 108 ILE A O 1
ATOM 907 N N . ILE A 1 109 ? -13.294 -15.036 19.251 1.00 71.81 109 ILE A N 1
ATOM 908 C CA . ILE A 1 109 ? -13.032 -16.367 18.681 1.00 71.81 109 ILE A CA 1
ATOM 909 C C . ILE A 1 109 ? -12.144 -16.270 17.435 1.00 71.81 109 ILE A C 1
ATOM 911 O O . ILE A 1 109 ? -11.167 -17.006 17.324 1.00 71.81 109 ILE A O 1
ATOM 915 N N . ASN A 1 110 ? -12.426 -15.339 16.517 1.00 70.25 110 ASN A N 1
ATOM 916 C CA . ASN A 1 110 ? -11.627 -15.170 15.302 1.00 70.25 110 ASN A CA 1
ATOM 917 C C . ASN A 1 110 ? -10.181 -14.739 15.608 1.00 70.25 110 ASN A C 1
ATOM 919 O O . ASN A 1 110 ? -9.241 -15.316 15.063 1.00 70.25 110 ASN A O 1
ATOM 923 N N . ASN A 1 111 ? -9.989 -13.789 16.531 1.00 65.81 111 ASN A N 1
ATOM 924 C CA . ASN A 1 111 ? -8.653 -13.367 16.971 1.00 65.81 111 ASN A CA 1
ATOM 925 C C . ASN A 1 111 ? -7.917 -14.473 17.742 1.00 65.81 111 ASN A C 1
ATOM 927 O O . ASN A 1 111 ? -6.685 -14.545 17.704 1.00 65.81 111 ASN A O 1
ATOM 931 N N . MET A 1 112 ? -8.664 -15.357 18.404 1.00 61.25 112 MET A N 1
ATOM 932 C CA . MET A 1 112 ? -8.119 -16.536 19.064 1.00 61.25 112 MET A CA 1
ATOM 933 C C . MET A 1 112 ? -7.853 -17.695 18.102 1.00 61.25 112 MET A C 1
ATOM 935 O O . MET A 1 112 ? -7.111 -18.593 18.460 1.00 61.25 112 MET A O 1
ATOM 939 N N . TYR A 1 113 ? -8.365 -17.695 16.870 1.00 58.97 113 TYR A N 1
ATOM 940 C CA . TYR A 1 113 ? -8.243 -18.857 15.982 1.00 58.97 113 TYR A CA 1
ATOM 941 C C . TYR A 1 113 ? -6.787 -19.176 15.603 1.00 58.97 113 TYR A C 1
ATOM 943 O O . TYR A 1 113 ? -6.362 -20.324 15.676 1.00 58.97 113 TYR A O 1
ATOM 951 N N . ASN A 1 114 ? -5.985 -18.153 15.285 1.00 57.00 114 ASN A N 1
ATOM 952 C CA . ASN A 1 114 ? -4.555 -18.330 14.992 1.00 57.00 114 ASN A CA 1
ATOM 953 C C . ASN A 1 114 ? -3.675 -18.385 16.255 1.00 57.00 114 ASN A C 1
ATOM 955 O O . ASN A 1 114 ? -2.522 -18.803 16.174 1.00 57.00 114 ASN A O 1
ATOM 959 N N . THR A 1 115 ? -4.189 -17.951 17.411 1.00 51.16 115 THR A N 1
ATOM 960 C CA . THR A 1 115 ? -3.464 -17.955 18.697 1.00 51.16 115 THR A CA 1
ATOM 961 C C . THR A 1 115 ? -3.890 -19.090 19.632 1.00 51.16 115 THR A C 1
ATOM 963 O O . THR A 1 115 ? -3.246 -19.297 20.660 1.00 51.16 115 THR A O 1
ATOM 966 N N . ASN A 1 116 ? -4.875 -19.911 19.248 1.00 58.31 116 ASN A N 1
ATOM 967 C CA . ASN A 1 116 ? -5.259 -21.141 19.943 1.00 58.31 116 ASN A CA 1
ATOM 968 C C . ASN A 1 116 ? -4.276 -22.279 19.629 1.00 58.31 116 ASN A C 1
ATOM 970 O O . ASN A 1 116 ? -4.653 -23.402 19.305 1.00 58.31 116 ASN A O 1
ATOM 974 N N . HIS A 1 117 ? -2.983 -21.983 19.750 1.00 56.78 117 HIS A N 1
ATOM 975 C CA . HIS A 1 117 ? -1.915 -22.976 19.748 1.00 56.78 117 HIS A CA 1
ATOM 976 C C . HIS A 1 117 ? -2.116 -24.029 20.857 1.00 56.78 117 HIS A C 1
ATOM 978 O O . HIS A 1 117 ? -1.604 -25.139 20.763 1.00 56.78 117 HIS A O 1
ATOM 984 N N . PHE A 1 118 ? -2.888 -23.680 21.894 1.00 62.97 118 PHE A N 1
ATOM 985 C CA . PHE A 1 118 ? -3.116 -24.481 23.093 1.00 62.97 118 PHE A CA 1
ATOM 986 C C . PHE A 1 118 ? -4.390 -25.344 23.067 1.00 62.97 118 PHE A C 1
ATOM 988 O O . PHE A 1 118 ? -4.664 -26.009 24.061 1.00 62.97 118 PHE A O 1
ATOM 995 N N . TYR A 1 119 ? -5.151 -25.363 21.964 1.00 62.69 119 TYR A N 1
ATOM 996 C CA . TYR A 1 119 ? -6.376 -26.167 21.809 1.00 62.69 119 TYR A CA 1
ATOM 997 C C . TYR A 1 119 ? -7.385 -26.030 22.966 1.00 62.69 119 TYR A C 1
ATOM 999 O O . TYR A 1 119 ? -8.056 -26.996 23.332 1.00 62.69 119 TYR A O 1
ATOM 1007 N N . TYR A 1 120 ? -7.519 -24.840 23.554 1.00 62.34 120 TYR A N 1
ATOM 1008 C CA . TYR A 1 120 ? -8.561 -24.627 24.554 1.00 62.34 120 TYR A CA 1
ATOM 1009 C C . TYR A 1 120 ? -9.943 -24.671 23.889 1.00 62.34 120 TYR A C 1
ATOM 1011 O O . TYR A 1 120 ? -10.087 -24.187 22.758 1.00 62.34 120 TYR A O 1
ATOM 1019 N N . PRO A 1 121 ? -10.955 -25.245 24.567 1.00 58.62 121 PRO A N 1
ATOM 1020 C CA . PRO A 1 121 ? -12.316 -25.243 24.061 1.00 58.62 121 PRO A CA 1
ATOM 1021 C C . PRO A 1 121 ? -12.790 -23.798 23.897 1.00 58.62 121 PRO A C 1
ATOM 1023 O O . PRO A 1 121 ? -12.646 -22.974 24.800 1.00 58.62 121 PRO A O 1
ATOM 1026 N N . PHE A 1 122 ? -13.340 -23.495 22.723 1.00 57.81 122 PHE A N 1
ATOM 1027 C CA . PHE A 1 122 ? -14.120 -22.282 22.526 1.00 57.81 122 PHE A CA 1
ATOM 1028 C C . PHE A 1 122 ? -15.434 -22.506 23.279 1.00 57.81 122 PHE A C 1
ATOM 1030 O O . PHE A 1 122 ? -16.255 -23.307 22.837 1.00 57.81 122 PHE A O 1
ATOM 1037 N N . TYR A 1 123 ? -15.527 -21.927 24.477 1.00 57.22 123 TYR A N 1
ATOM 1038 C CA . TYR A 1 123 ? -16.686 -22.039 25.366 1.00 57.22 123 TYR A CA 1
ATOM 1039 C C . TYR A 1 123 ? -17.970 -21.554 24.690 1.00 57.22 123 TYR A C 1
ATOM 1041 O O . TYR A 1 123 ? -17.890 -20.542 23.954 1.00 57.22 123 TYR A O 1
#

Organism: NCBI:txid588809

Radius of gyration: 21.92 Å; chains: 1; bounding box: 41×39×57 Å

Foldseek 3Di:
DDDPVLLVLLLVVLVPVPDDLVNNQVVSCVVCVVDPDDSVNNVVSSVVSVCVVLVNDDPVVSVVVVCVVQVKDKDWDADPVDRVRTPDMDTDHPVVVVVCVVCVLVVVCVVCVVVPPVVDDSD

Sequence (123 aa):
KIKLEIFRKIDNTSKLDTIQIREISTIVREDFPSSIYTRTDSYNPRARIRHRNLNNNTPTNTLIKSFNNNNIKYIKKIDLEDNERLLGLIFTFPTYINIARIFPEVIIINNMYNTNHFYYPFY